Protein AF-A0A4R4TTA6-F1 (afdb_monomer_lite)

Foldseek 3Di:
DQDPPQDLVNQCVVVVHDSVVSVVVVVVVCVVVVNPDVSVVVVVD

Structure (mmCIF, N/CA/C/O backbone):
data_AF-A0A4R4TTA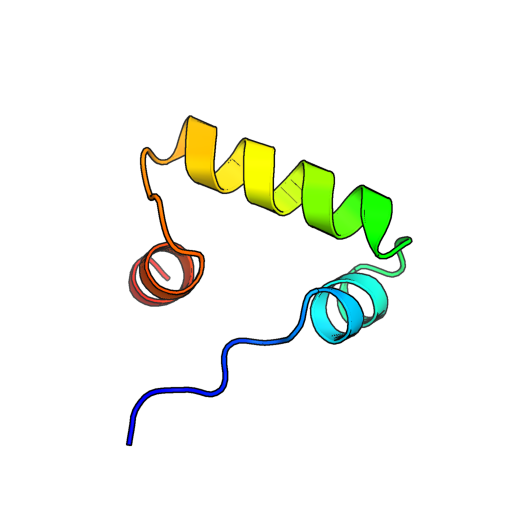6-F1
#
_entry.id   AF-A0A4R4TTA6-F1
#
loop_
_atom_site.group_PDB
_atom_site.id
_atom_site.type_symbol
_atom_site.label_atom_id
_atom_site.label_alt_id
_atom_site.label_comp_id
_atom_site.label_asym_id
_atom_site.label_entity_id
_atom_site.label_seq_id
_atom_site.pdbx_PDB_ins_code
_atom_site.Cartn_x
_atom_site.Cartn_y
_atom_site.Cartn_z
_atom_site.occupancy
_atom_site.B_iso_or_equiv
_atom_site.auth_seq_id
_atom_site.auth_comp_id
_atom_site.auth_asym_id
_atom_site.auth_atom_id
_atom_site.pdbx_PDB_model_num
ATOM 1 N N . MET A 1 1 ? -6.802 -13.026 -20.326 1.00 35.19 1 MET A N 1
ATOM 2 C CA . MET A 1 1 ? -7.607 -13.058 -19.085 1.00 35.19 1 MET A CA 1
ATOM 3 C C . MET A 1 1 ? -6.666 -12.762 -17.927 1.00 35.19 1 MET A C 1
ATOM 5 O O . MET A 1 1 ? -6.168 -13.666 -17.282 1.00 35.19 1 MET A O 1
ATOM 9 N N . THR A 1 2 ? -6.283 -11.496 -17.783 1.00 33.50 2 THR A N 1
ATOM 10 C CA . THR A 1 2 ? -5.122 -11.090 -16.974 1.00 33.50 2 THR A CA 1
ATOM 11 C C . THR A 1 2 ? -5.603 -10.662 -15.590 1.00 33.50 2 THR A C 1
ATOM 13 O O . THR A 1 2 ? -6.619 -9.975 -15.489 1.00 33.50 2 THR A O 1
ATOM 16 N N . GLY A 1 3 ? -4.926 -11.152 -14.549 1.00 40.56 3 GLY A N 1
ATOM 17 C CA . GLY A 1 3 ? -5.387 -11.196 -13.163 1.00 40.56 3 GLY A CA 1
ATOM 18 C C . GLY A 1 3 ? -6.0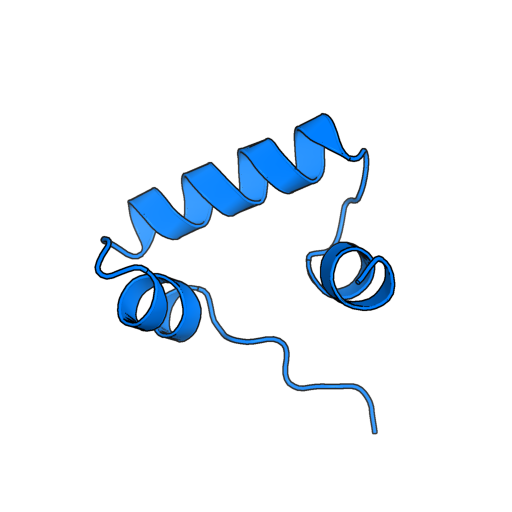48 -9.918 -12.656 1.00 40.56 3 GLY A C 1
ATOM 19 O O . GLY A 1 3 ? -5.546 -8.808 -12.831 1.00 40.56 3 GLY A O 1
ATOM 20 N N . ARG A 1 4 ? -7.177 -10.083 -11.964 1.00 48.97 4 ARG A N 1
ATOM 21 C CA . ARG A 1 4 ? -7.706 -9.037 -11.090 1.00 48.97 4 ARG A CA 1
ATOM 22 C C . ARG A 1 4 ? -6.724 -8.891 -9.929 1.00 48.97 4 ARG A C 1
ATOM 24 O O . ARG A 1 4 ? -6.870 -9.566 -8.917 1.00 48.97 4 ARG A O 1
ATOM 31 N N . GLY A 1 5 ? -5.685 -8.078 -10.120 1.00 62.91 5 GLY A N 1
ATOM 32 C CA . GLY A 1 5 ? -4.767 -7.703 -9.052 1.00 62.91 5 GLY A CA 1
ATOM 33 C C . GLY A 1 5 ? -5.582 -7.230 -7.852 1.00 62.91 5 GLY A C 1
ATOM 34 O O . GLY A 1 5 ? -6.536 -6.465 -8.018 1.00 62.91 5 GLY A O 1
ATOM 35 N N . LEU A 1 6 ? -5.248 -7.743 -6.668 1.00 66.56 6 LEU A N 1
ATOM 36 C CA . LEU A 1 6 ? -5.928 -7.399 -5.423 1.00 66.56 6 LEU A CA 1
ATOM 37 C C . LEU A 1 6 ? -6.041 -5.871 -5.317 1.00 66.56 6 LEU A C 1
ATOM 39 O O . LEU A 1 6 ? -5.060 -5.141 -5.496 1.00 66.56 6 LEU A O 1
ATOM 43 N N . SER A 1 7 ? -7.252 -5.379 -5.056 1.00 74.75 7 SER A N 1
ATOM 44 C CA . SER A 1 7 ? -7.473 -3.944 -4.872 1.00 74.75 7 SER A CA 1
ATOM 45 C C . SER A 1 7 ? -6.700 -3.447 -3.648 1.00 74.75 7 SER A C 1
ATOM 47 O O . SER A 1 7 ? -6.431 -4.210 -2.721 1.00 74.75 7 SER A O 1
ATOM 49 N N . ASN A 1 8 ? -6.396 -2.144 -3.575 1.00 79.19 8 ASN A N 1
ATOM 50 C CA . ASN A 1 8 ? -5.753 -1.556 -2.386 1.00 79.19 8 ASN A CA 1
ATOM 51 C C . ASN A 1 8 ? -6.503 -1.915 -1.093 1.00 79.19 8 ASN A C 1
ATOM 53 O O . ASN A 1 8 ? -5.878 -2.092 -0.054 1.00 79.19 8 ASN A O 1
ATOM 57 N N . ARG A 1 9 ? -7.831 -2.067 -1.179 1.00 79.69 9 ARG A N 1
ATOM 58 C CA . ARG A 1 9 ? -8.699 -2.514 -0.087 1.00 79.69 9 ARG A CA 1
ATOM 59 C C . ARG A 1 9 ? -8.473 -3.973 0.323 1.00 79.69 9 ARG A C 1
ATOM 61 O O . ARG A 1 9 ? -8.399 -4.221 1.519 1.00 79.69 9 ARG A O 1
ATOM 68 N N . ASP A 1 10 ? -8.345 -4.901 -0.622 1.00 81.25 10 ASP A N 1
ATOM 69 C CA . ASP A 1 10 ? -8.023 -6.304 -0.321 1.00 81.25 10 ASP A CA 1
ATOM 70 C C . ASP A 1 10 ? -6.670 -6.411 0.375 1.00 81.25 10 ASP A C 1
ATOM 72 O O . ASP A 1 10 ? -6.533 -7.068 1.399 1.00 81.25 10 ASP A O 1
ATOM 76 N N . ILE A 1 11 ? -5.675 -5.682 -0.131 1.00 79.00 11 ILE A N 1
ATOM 77 C CA . ILE A 1 11 ? -4.330 -5.707 0.448 1.00 79.00 11 ILE A CA 1
ATOM 78 C C . ILE A 1 11 ? -4.312 -5.049 1.825 1.00 79.00 11 ILE A C 1
ATOM 80 O O . ILE A 1 11 ? -3.647 -5.538 2.732 1.00 79.00 11 ILE A O 1
ATOM 84 N N . ALA A 1 12 ? -5.086 -3.982 2.011 1.00 85.94 12 ALA A N 1
ATOM 85 C CA . ALA A 1 12 ? -5.289 -3.373 3.315 1.00 85.94 12 ALA A CA 1
ATOM 86 C C . ALA A 1 12 ? -5.937 -4.352 4.305 1.00 85.94 12 ALA A C 1
ATOM 88 O O . ALA A 1 12 ? -5.451 -4.479 5.424 1.00 85.94 12 ALA A O 1
ATOM 89 N N . GLN A 1 13 ? -6.971 -5.093 3.889 1.00 86.81 13 GLN A N 1
ATOM 90 C CA . GLN A 1 13 ? -7.584 -6.122 4.731 1.00 86.81 13 GLN A CA 1
ATOM 91 C C . GLN A 1 13 ? -6.615 -7.254 5.070 1.00 86.81 13 GLN A C 1
ATOM 93 O O . GLN A 1 13 ? -6.513 -7.628 6.233 1.00 86.81 13 GLN A O 1
ATOM 98 N N . GL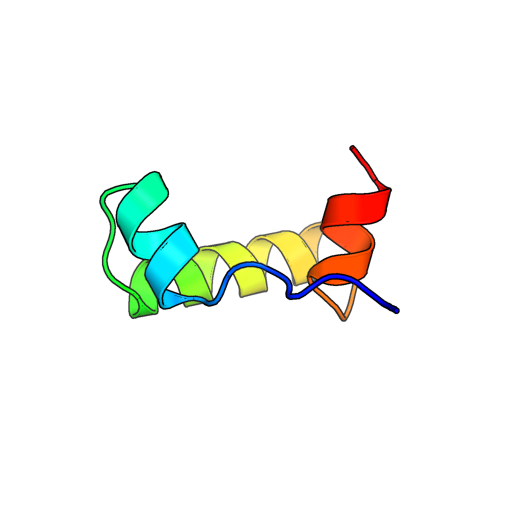N A 1 14 ? -5.881 -7.769 4.086 1.00 83.94 14 GLN A N 1
ATOM 99 C CA . GLN A 1 14 ? -4.962 -8.888 4.281 1.00 83.94 14 GLN A CA 1
ATOM 100 C C . GLN A 1 14 ? -3.772 -8.521 5.178 1.00 83.94 14 GLN A C 1
ATOM 102 O O . GLN A 1 14 ? -3.308 -9.350 5.954 1.00 83.94 14 GLN A O 1
ATOM 107 N N . LEU A 1 15 ? -3.301 -7.274 5.105 1.00 82.56 15 LEU A N 1
ATOM 108 C CA . LEU A 1 15 ? -2.242 -6.748 5.969 1.00 82.56 15 LEU A CA 1
ATOM 109 C C . LEU A 1 15 ? -2.770 -6.188 7.303 1.00 82.56 15 LEU A C 1
ATOM 111 O O . LEU A 1 15 ? -1.970 -5.814 8.155 1.00 82.56 15 LEU A O 1
ATOM 115 N N . GLY A 1 16 ? -4.091 -6.090 7.490 1.00 88.81 16 GLY A N 1
ATOM 116 C CA . GLY A 1 16 ? -4.699 -5.489 8.682 1.00 88.81 16 GLY A CA 1
ATOM 117 C C . GLY A 1 16 ? -4.427 -3.987 8.833 1.00 88.81 16 GLY A C 1
ATOM 118 O O . GLY A 1 16 ? -4.421 -3.467 9.947 1.00 88.81 16 GLY A O 1
ATOM 119 N N . VAL A 1 17 ? -4.181 -3.279 7.72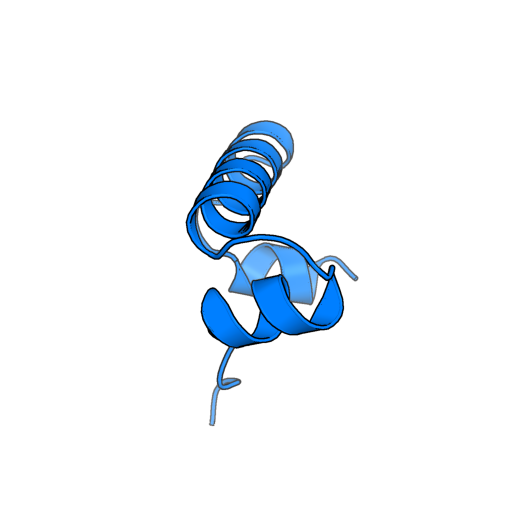8 1.00 89.62 17 VAL A N 1
ATOM 120 C CA . VAL A 1 17 ? -3.841 -1.847 7.711 1.00 89.62 17 VAL A CA 1
ATOM 121 C C . VAL A 1 17 ? -4.923 -1.013 7.030 1.00 89.62 17 VAL A C 1
ATOM 123 O O . VAL A 1 17 ? -5.844 -1.523 6.399 1.00 89.62 17 VAL A O 1
ATOM 126 N N . SER A 1 18 ? -4.807 0.313 7.122 1.00 92.25 18 SER A N 1
ATOM 127 C CA . SER A 1 18 ? -5.662 1.219 6.349 1.00 92.25 18 SER A CA 1
ATOM 128 C C . SER A 1 18 ? -5.298 1.213 4.863 1.00 92.25 18 SER A C 1
ATOM 130 O O . SER A 1 18 ? -4.137 1.043 4.498 1.00 92.25 18 SER A O 1
ATOM 132 N N . VAL A 1 19 ? -6.268 1.512 3.992 1.00 89.56 19 VAL A N 1
ATOM 133 C CA . VAL A 1 19 ? -6.048 1.623 2.533 1.00 89.56 19 VAL A CA 1
ATOM 134 C C . VAL A 1 19 ? -4.934 2.619 2.195 1.00 89.56 19 VAL A C 1
ATOM 136 O O . VAL A 1 19 ? -4.092 2.324 1.358 1.00 89.56 19 VAL A O 1
ATOM 139 N N . ARG A 1 20 ? -4.862 3.751 2.908 1.00 88.94 20 ARG A N 1
ATOM 140 C CA . ARG A 1 20 ? -3.779 4.740 2.758 1.00 88.94 20 ARG A CA 1
ATOM 141 C C . ARG A 1 20 ? -2.399 4.188 3.131 1.00 88.94 20 ARG A C 1
ATOM 143 O O . ARG A 1 20 ? -1.407 4.524 2.496 1.00 88.94 20 ARG A O 1
ATOM 150 N N . THR A 1 21 ? -2.333 3.325 4.142 1.00 90.62 21 THR A N 1
ATOM 151 C CA . THR A 1 21 ? -1.094 2.646 4.546 1.00 90.62 21 THR A CA 1
ATOM 152 C C . THR A 1 21 ? -0.693 1.614 3.500 1.00 90.62 21 THR A C 1
ATOM 154 O O . THR A 1 21 ? 0.462 1.583 3.083 1.00 90.62 21 THR A O 1
ATOM 157 N N . ALA A 1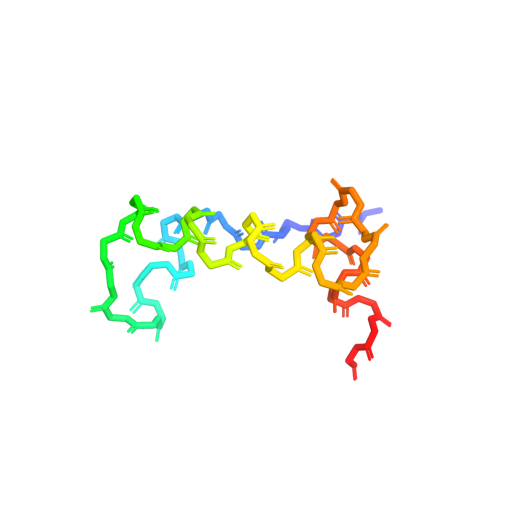 22 ? -1.655 0.829 3.005 1.00 88.00 22 ALA A N 1
ATOM 158 C CA . ALA A 1 22 ? -1.431 -0.083 1.891 1.00 88.00 22 ALA A CA 1
ATOM 159 C C . ALA A 1 22 ? -0.916 0.674 0.657 1.00 88.00 22 ALA A C 1
ATOM 161 O O . ALA A 1 22 ? 0.058 0.237 0.061 1.00 88.00 22 ALA A O 1
ATOM 162 N N . GLU A 1 23 ? -1.488 1.832 0.315 1.00 86.56 23 GLU A N 1
ATOM 163 C CA . GLU A 1 23 ? -1.009 2.704 -0.769 1.00 86.56 23 GLU A CA 1
ATOM 164 C C . GLU A 1 23 ? 0.443 3.141 -0.594 1.00 86.56 23 GLU A C 1
ATOM 166 O O . GLU A 1 23 ? 1.234 3.019 -1.529 1.00 86.56 23 GLU A O 1
ATOM 171 N N . GLY A 1 24 ? 0.818 3.573 0.612 1.00 88.00 24 GLY A N 1
ATOM 172 C CA . GLY A 1 24 ? 2.205 3.901 0.935 1.00 88.00 24 GLY A CA 1
ATOM 173 C C . GLY A 1 24 ? 3.148 2.708 0.756 1.00 88.00 24 GLY A C 1
ATOM 174 O O . GLY A 1 24 ? 4.227 2.863 0.186 1.00 88.00 24 GLY A O 1
ATOM 175 N N . HIS A 1 25 ? 2.735 1.508 1.176 1.00 83.94 25 HIS A N 1
ATOM 176 C CA . HIS A 1 25 ? 3.519 0.287 0.974 1.00 83.94 25 HIS A CA 1
ATOM 177 C C . HIS A 1 25 ? 3.686 -0.066 -0.503 1.00 83.94 25 HIS A C 1
ATOM 179 O O . HIS A 1 25 ? 4.792 -0.415 -0.902 1.00 83.94 25 HIS A O 1
ATOM 185 N N . ILE A 1 26 ? 2.638 0.073 -1.322 1.00 79.88 26 ILE A N 1
ATOM 186 C CA . ILE A 1 26 ? 2.747 -0.116 -2.780 1.00 79.88 26 ILE A CA 1
ATOM 187 C C . ILE A 1 26 ? 3.742 0.855 -3.349 1.00 79.88 26 ILE A C 1
ATOM 189 O O . ILE A 1 26 ? 4.605 0.454 -4.106 1.00 79.88 26 ILE A O 1
ATOM 193 N N . TYR A 1 27 ? 3.584 2.132 -3.014 1.00 84.31 27 TYR A N 1
ATOM 194 C CA . TYR A 1 27 ? 4.397 3.182 -3.584 1.00 84.31 27 TYR A CA 1
ATOM 195 C C . TYR A 1 27 ? 5.870 2.940 -3.260 1.00 84.31 27 TYR A C 1
ATOM 197 O O . TYR A 1 27 ? 6.714 3.007 -4.145 1.00 84.31 27 TYR A O 1
ATOM 205 N N . ARG A 1 28 ? 6.164 2.569 -2.008 1.00 83.50 28 ARG A N 1
ATOM 206 C CA . ARG A 1 28 ? 7.514 2.204 -1.570 1.00 83.50 28 ARG A CA 1
ATOM 207 C C . ARG A 1 28 ? 8.032 0.952 -2.271 1.00 83.50 28 ARG A C 1
ATOM 209 O O . ARG A 1 28 ? 9.139 1.003 -2.780 1.00 83.50 28 ARG A O 1
ATOM 216 N N . ALA A 1 29 ? 7.242 -0.117 -2.360 1.00 79.44 29 ALA A N 1
ATOM 217 C CA . ALA A 1 29 ? 7.640 -1.336 -3.062 1.00 79.44 29 ALA A CA 1
ATOM 218 C C . ALA A 1 29 ? 7.876 -1.072 -4.561 1.00 79.44 29 ALA A C 1
ATOM 220 O O . ALA A 1 29 ? 8.913 -1.421 -5.102 1.00 79.44 29 ALA A O 1
ATOM 221 N N . CYS A 1 30 ? 6.967 -0.371 -5.233 1.00 76.56 30 CYS A N 1
ATOM 222 C CA . CYS A 1 30 ? 7.127 0.047 -6.623 1.00 76.56 30 CYS A CA 1
ATOM 223 C C . CYS A 1 30 ? 8.384 0.902 -6.835 1.00 76.56 30 CYS A C 1
ATOM 225 O O . CYS A 1 3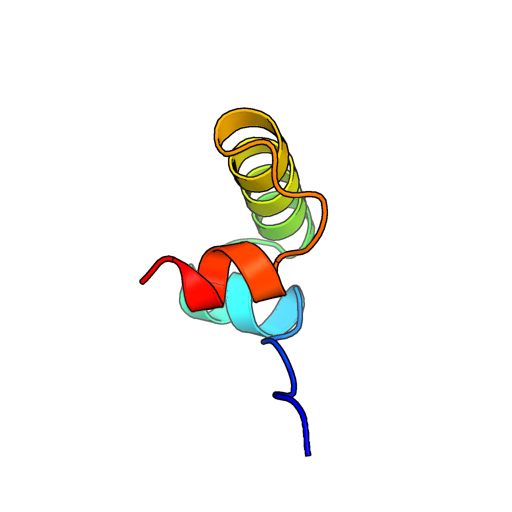0 ? 9.094 0.706 -7.815 1.00 76.56 30 CYS A O 1
ATOM 227 N N . ALA A 1 31 ? 8.678 1.825 -5.917 1.00 81.62 31 ALA A N 1
ATOM 228 C CA . ALA A 1 31 ? 9.877 2.654 -5.983 1.00 81.62 31 ALA A CA 1
ATOM 229 C C . ALA A 1 31 ? 11.165 1.854 -5.727 1.00 81.62 31 ALA A C 1
ATOM 231 O O . ALA A 1 31 ? 12.157 2.066 -6.416 1.00 81.62 31 ALA A O 1
ATOM 232 N N . GLU A 1 32 ? 11.151 0.932 -4.763 1.00 78.62 32 GLU A N 1
ATOM 233 C CA . GLU A 1 32 ? 12.304 0.110 -4.381 1.00 78.62 32 GLU A CA 1
ATOM 234 C C . GLU A 1 32 ? 12.643 -0.939 -5.445 1.00 78.62 32 GLU A C 1
ATOM 236 O O . GLU A 1 32 ? 13.809 -1.139 -5.772 1.00 78.62 32 GLU A O 1
ATOM 241 N N . PHE A 1 33 ? 11.623 -1.549 -6.048 1.00 73.88 33 PHE A N 1
ATOM 242 C CA . PHE A 1 33 ? 11.776 -2.557 -7.097 1.00 73.88 33 PHE A CA 1
ATOM 243 C C . PHE A 1 33 ? 11.769 -1.961 -8.520 1.00 73.88 33 PHE A C 1
ATOM 245 O O . PHE A 1 33 ? 11.862 -2.700 -9.496 1.00 73.88 33 PHE A O 1
ATOM 252 N N . GLY A 1 34 ? 11.646 -0.634 -8.667 1.00 68.69 34 GLY A N 1
ATOM 253 C CA . GLY A 1 34 ? 11.635 0.059 -9.965 1.00 68.69 34 GLY A CA 1
ATOM 254 C C . GLY A 1 34 ? 10.436 -0.272 -10.867 1.00 68.69 34 GLY A C 1
ATOM 255 O O . GLY A 1 34 ? 10.436 0.057 -12.053 1.00 68.69 34 GLY A O 1
ATOM 256 N N . VAL A 1 35 ? 9.404 -0.920 -10.326 1.00 66.44 35 VAL A N 1
ATOM 257 C CA . VAL A 1 35 ? 8.246 -1.420 -11.074 1.00 66.44 35 VAL A CA 1
ATOM 258 C C . VAL A 1 35 ? 7.076 -0.455 -10.962 1.00 66.44 35 VAL A C 1
ATOM 260 O O . VAL A 1 35 ? 6.544 -0.195 -9.887 1.00 66.44 35 VAL A O 1
ATOM 263 N N . SER A 1 36 ? 6.626 0.056 -12.109 1.00 60.31 36 SER A N 1
ATOM 264 C CA . SER A 1 36 ? 5.512 1.016 -12.187 1.00 60.31 36 SER A CA 1
ATOM 265 C C . SER A 1 36 ? 4.136 0.386 -11.955 1.00 60.31 36 SER A C 1
ATOM 267 O O . SER A 1 36 ? 3.144 1.104 -11.815 1.00 60.31 36 SER A O 1
ATOM 269 N N . ARG A 1 37 ? 4.035 -0.949 -11.947 1.00 58.66 37 ARG A N 1
ATOM 270 C CA . ARG A 1 37 ? 2.765 -1.667 -11.808 1.00 58.66 37 ARG A CA 1
ATOM 271 C C . ARG A 1 37 ? 2.876 -2.776 -10.776 1.00 58.66 37 ARG A C 1
ATOM 273 O O . ARG A 1 37 ? 3.796 -3.579 -10.791 1.00 58.66 37 ARG A O 1
ATOM 280 N N . ARG A 1 38 ? 1.872 -2.865 -9.906 1.00 63.41 38 ARG A N 1
ATOM 281 C CA . ARG A 1 38 ? 1.782 -3.900 -8.865 1.00 63.41 38 ARG A CA 1
ATOM 282 C C . ARG A 1 38 ? 1.654 -5.323 -9.426 1.00 63.41 38 ARG A C 1
ATOM 284 O O . ARG A 1 38 ? 1.937 -6.279 -8.720 1.00 63.41 38 ARG A O 1
ATOM 291 N N . THR A 1 39 ? 1.211 -5.456 -10.675 1.00 60.25 39 THR A N 1
ATOM 292 C CA . THR A 1 39 ? 1.198 -6.730 -11.404 1.00 60.25 39 THR A CA 1
ATOM 293 C C . THR A 1 39 ? 2.605 -7.234 -11.700 1.00 60.25 39 THR A C 1
ATOM 295 O O . THR A 1 39 ? 2.804 -8.434 -11.636 1.00 60.25 39 THR A O 1
ATOM 298 N N . ASP A 1 40 ? 3.577 -6.347 -11.933 1.00 55.50 40 ASP A N 1
ATOM 299 C CA . ASP A 1 40 ? 4.978 -6.748 -12.113 1.00 55.50 40 ASP A CA 1
ATOM 300 C C . ASP A 1 40 ? 5.603 -7.242 -10.800 1.00 55.50 40 ASP A C 1
ATOM 302 O O . ASP A 1 40 ? 6.416 -8.153 -10.819 1.00 55.50 40 ASP A O 1
ATOM 306 N N . LEU A 1 41 ? 5.189 -6.701 -9.642 1.00 59.22 41 LEU A N 1
ATOM 307 C CA . LEU A 1 41 ? 5.585 -7.260 -8.338 1.00 59.22 41 LEU A CA 1
ATOM 308 C C . LEU A 1 41 ? 5.024 -8.670 -8.115 1.00 59.22 41 LEU A C 1
ATOM 310 O O . LEU A 1 41 ? 5.680 -9.485 -7.480 1.00 59.22 41 LEU A O 1
ATOM 314 N N . ALA A 1 42 ? 3.809 -8.943 -8.599 1.00 59.44 42 ALA A N 1
ATOM 315 C CA . ALA A 1 42 ? 3.189 -10.261 -8.475 1.00 59.44 42 ALA A CA 1
ATOM 316 C C . ALA A 1 42 ? 3.802 -11.298 -9.430 1.00 59.44 42 ALA A C 1
ATOM 318 O O . ALA A 1 42 ? 3.727 -12.480 -9.135 1.00 59.44 42 ALA A O 1
ATOM 319 N N . ASP A 1 43 ? 4.395 -10.856 -10.541 1.00 56.50 43 ASP A N 1
ATOM 320 C CA . ASP A 1 43 ? 5.136 -11.712 -11.479 1.00 56.50 43 ASP A CA 1
ATOM 321 C C . ASP A 1 43 ? 6.566 -12.018 -10.980 1.00 56.50 43 ASP A C 1
ATOM 323 O O . ASP A 1 43 ? 7.225 -12.923 -11.483 1.00 56.50 43 ASP A O 1
ATOM 327 N N . LEU A 1 44 ? 7.054 -11.265 -9.981 1.00 56.41 44 LEU A N 1
ATOM 328 C CA . LEU A 1 44 ? 8.387 -11.426 -9.386 1.00 56.41 44 LEU A CA 1
ATOM 329 C C . LEU A 1 44 ? 8.453 -12.493 -8.271 1.00 56.41 44 LEU A C 1
ATOM 331 O O . LEU A 1 44 ? 9.552 -12.801 -7.805 1.00 56.41 44 LEU A O 1
ATOM 335 N N . LEU A 1 45 ? 7.301 -13.001 -7.812 1.00 53.34 45 LEU A N 1
ATOM 336 C CA . LEU A 1 45 ? 7.138 -14.005 -6.747 1.00 53.34 45 LEU A CA 1
ATOM 337 C C . LEU A 1 45 ? 6.625 -15.327 -7.322 1.00 53.34 45 LEU A C 1
ATOM 339 O O . LEU A 1 45 ? 7.112 -16.379 -6.852 1.00 53.34 45 LEU A O 1
#

Secondary structure (DSSP, 8-state):
----PPPHHHHHHHHTS-HHHHHHHHHHHHHHTT-SSHHHHHHT-

pLDDT: mean 72.51, std 15.45, range [33.5, 92.25]

Radius of gyration: 10.53 Å; chains: 1; bounding box: 21×19×28 Å

Sequence (45 aa):
MTGRGLSNRDIAQQLGVSVRTAEGHIYRACAEFGVSRRTDLADLL